Protein AF-E2CJV6-F1 (afdb_monomer)

Secondary structure (DSSP, 8-state):
-PPPPGGGSPPP-GGGG--SHHHHHHHHHHHHHT--HHHHHHHHHHHHHHH-HHHHHHHTTS-HHHHHHHTSTT----HHHHHHHHHHTT--------PPP-

Radius of gyration: 16.3 Å; Cα contacts (8 Å, |Δi|>4): 94; chains: 1; bounding box: 37×44×49 Å

Mean predicted aligned error: 6.42 Å

Solvent-accessible surface area (backbone atoms only — not comparable to full-atom values): 6057 Å² total; per-residue (Å²): 135,83,81,81,62,78,91,73,59,78,83,88,57,73,44,81,61,44,79,46,72,66,45,44,49,54,54,48,48,56,25,54,73,71,66,41,71,56,50,38,32,37,46,53,33,43,50,36,56,51,74,35,47,64,62,34,14,59,62,26,73,46,51,52,69,54,46,53,50,27,31,28,86,86,33,73,54,53,70,67,50,48,54,21,41,37,51,50,70,74,48,81,91,78,92,73,82,81,74,75,87,126

Nearest PDB structures (foldseek):
  8ezt-assembly1_D-2  TM=7.415E-01  e=7.593E-02  Legionella pneumophila
  5k98-assembly1_P  TM=7.657E-01  e=1.225E-01  Escherichia coli MP020980.2
  4z5h-assembly1_A-2  TM=7.657E-01  e=1.225E-01  Escherichia coli K-12
  6u0i-assembly1_B  TM=6.085E-01  e=1.362E-01  Escherichia coli str. K-12 substr. DH10B
  6af4-assembly2_F  TM=5.135E-01  e=1.436E-01  Streptococcus pneumoniae TIGR4

Sequence (102 aa):
MSATKIDTLPEWNIQDQLETPEAVAAYLEAAFDDGDPQAITTALGDVAKAKGMAAIAGQAGITREGLYKALSKKGDPRLSTLLGVFAALGLRLTAAPVSPAE

Structure (mmCIF, N/CA/C/O backbone):
data_AF-E2CJV6-F1
#
_entry.id   AF-E2CJV6-F1
#
loop_
_atom_site.group_PDB
_atom_site.id
_atom_site.type_symbol
_atom_site.label_atom_id
_atom_site.label_alt_id
_atom_site.label_comp_id
_atom_site.label_asym_id
_atom_site.label_entity_id
_atom_site.label_seq_id
_atom_site.pdbx_PDB_ins_code
_atom_site.Cartn_x
_atom_site.Cartn_y
_atom_site.Cartn_z
_atom_site.occupancy
_atom_site.B_iso_or_equiv
_atom_site.auth_seq_id
_atom_site.auth_comp_id
_atom_site.auth_asym_id
_atom_site.auth_atom_id
_atom_site.pdbx_PDB_model_num
ATOM 1 N N . MET A 1 1 ? 20.539 -9.377 -39.067 1.00 46.97 1 MET A N 1
ATOM 2 C CA . MET A 1 1 ? 19.696 -9.325 -37.857 1.00 46.97 1 MET A CA 1
ATOM 3 C C . MET A 1 1 ? 20.571 -8.775 -36.745 1.00 46.97 1 MET A C 1
ATOM 5 O O . MET A 1 1 ? 21.444 -9.494 -36.280 1.00 46.97 1 MET A O 1
ATOM 9 N N . SER A 1 2 ? 20.469 -7.482 -36.432 1.00 49.25 2 SER A N 1
ATOM 10 C CA . SER A 1 2 ? 21.263 -6.898 -35.343 1.00 49.25 2 SER A CA 1
ATOM 11 C C . SER A 1 2 ? 20.637 -7.303 -34.016 1.00 49.25 2 SER A C 1
ATOM 13 O O . SER A 1 2 ? 19.457 -7.044 -33.799 1.00 49.25 2 SER A O 1
ATOM 15 N N . ALA A 1 3 ? 21.412 -7.967 -33.163 1.00 59.97 3 ALA A N 1
ATOM 16 C CA . ALA A 1 3 ? 20.996 -8.293 -31.808 1.00 59.97 3 ALA A CA 1
ATOM 17 C C . ALA A 1 3 ? 20.873 -6.993 -31.000 1.00 59.97 3 ALA A C 1
ATOM 19 O O . ALA A 1 3 ? 21.848 -6.249 -30.871 1.00 59.97 3 ALA A O 1
ATOM 20 N N . THR A 1 4 ? 19.676 -6.701 -30.494 1.00 58.47 4 THR A N 1
ATOM 21 C CA . THR A 1 4 ? 19.450 -5.588 -29.569 1.00 58.47 4 THR A CA 1
ATOM 22 C C . THR A 1 4 ? 20.246 -5.843 -28.291 1.00 58.47 4 THR A C 1
ATOM 24 O O . THR A 1 4 ? 20.129 -6.900 -27.672 1.00 58.47 4 THR A O 1
ATOM 27 N N . LYS A 1 5 ? 21.089 -4.880 -27.922 1.00 67.56 5 LYS A N 1
ATOM 28 C CA . LYS A 1 5 ? 21.915 -4.887 -26.713 1.00 67.56 5 LYS A CA 1
ATOM 29 C C . LYS A 1 5 ? 21.021 -4.729 -25.475 1.00 67.56 5 LYS A C 1
ATOM 31 O O . LYS A 1 5 ? 20.236 -3.783 -25.409 1.00 67.56 5 LYS A O 1
ATOM 36 N N . ILE A 1 6 ? 21.111 -5.663 -24.524 1.00 68.69 6 ILE A N 1
ATOM 37 C CA . ILE A 1 6 ? 20.249 -5.742 -23.322 1.00 68.69 6 ILE A CA 1
ATOM 38 C C . ILE A 1 6 ? 20.299 -4.436 -22.497 1.00 68.69 6 ILE A C 1
ATOM 40 O O . ILE A 1 6 ? 19.310 -4.034 -21.900 1.00 68.69 6 ILE A O 1
ATOM 44 N N . ASP A 1 7 ? 21.418 -3.724 -22.565 1.00 71.38 7 ASP A N 1
ATOM 45 C CA . ASP A 1 7 ? 21.740 -2.428 -21.960 1.00 71.38 7 ASP A CA 1
ATOM 46 C C . ASP A 1 7 ? 20.913 -1.225 -22.467 1.00 71.38 7 ASP A C 1
ATOM 48 O O . ASP A 1 7 ? 21.033 -0.132 -21.920 1.00 71.38 7 ASP A O 1
ATOM 52 N N . THR A 1 8 ? 20.053 -1.407 -23.476 1.00 74.25 8 THR A N 1
ATOM 53 C CA . THR A 1 8 ? 19.161 -0.348 -24.004 1.00 74.25 8 THR A CA 1
ATOM 54 C C . THR A 1 8 ? 17.671 -0.591 -23.758 1.00 74.25 8 THR A C 1
ATOM 56 O O . THR A 1 8 ? 16.842 0.203 -24.203 1.00 74.25 8 THR A O 1
ATOM 59 N N . LEU A 1 9 ? 17.310 -1.666 -23.052 1.00 77.69 9 LEU A N 1
ATOM 60 C CA . LEU A 1 9 ? 15.921 -1.910 -22.668 1.00 77.69 9 LEU A CA 1
ATOM 61 C C . LEU A 1 9 ? 15.537 -1.012 -21.478 1.00 77.69 9 LEU A C 1
ATOM 63 O O . LEU A 1 9 ? 16.355 -0.837 -20.573 1.00 77.69 9 LEU A O 1
ATOM 67 N N . PRO A 1 10 ? 14.321 -0.4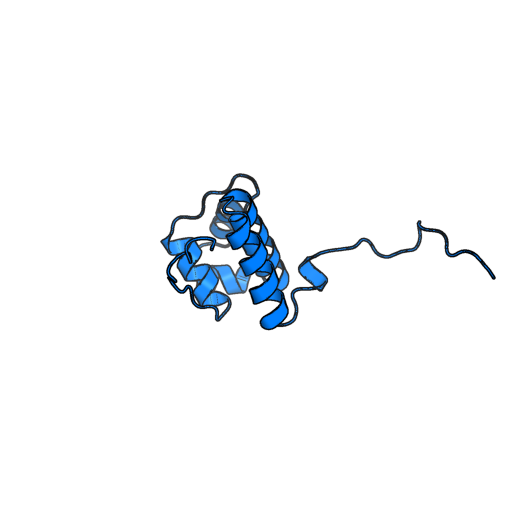34 -21.459 1.00 76.75 10 PRO A N 1
ATOM 68 C CA . PRO A 1 10 ? 13.845 0.304 -20.296 1.00 76.75 10 PRO A CA 1
ATOM 69 C C . PRO A 1 10 ? 13.824 -0.606 -19.061 1.00 76.75 10 PRO A C 1
ATOM 71 O O . PRO A 1 10 ? 13.495 -1.790 -19.161 1.00 76.75 10 PRO A O 1
ATOM 74 N N . GLU A 1 11 ? 14.184 -0.051 -17.901 1.00 85.44 11 GLU A N 1
ATOM 75 C CA . GLU A 1 11 ? 14.082 -0.762 -16.626 1.00 85.44 11 GLU A CA 1
ATOM 76 C C . GLU A 1 11 ? 12.612 -1.106 -16.370 1.00 85.44 11 GLU A C 1
ATOM 78 O O . GLU A 1 11 ? 11.740 -0.239 -16.429 1.00 85.44 11 GLU A O 1
ATOM 83 N N . TRP A 1 12 ? 12.323 -2.385 -16.138 1.00 87.62 12 TRP A N 1
ATOM 84 C CA . TRP A 1 12 ? 10.956 -2.821 -15.891 1.00 87.62 12 TRP A CA 1
ATOM 85 C C . TRP A 1 12 ? 10.495 -2.344 -14.510 1.00 87.62 12 TRP A C 1
ATOM 87 O O . TRP A 1 12 ? 11.150 -2.617 -13.503 1.00 87.62 12 TRP A O 1
ATOM 97 N N . ASN A 1 13 ? 9.350 -1.665 -14.462 1.00 88.44 13 ASN A N 1
ATOM 98 C CA . ASN A 1 13 ? 8.746 -1.160 -13.235 1.00 88.44 13 ASN A CA 1
ATOM 99 C C . ASN A 1 13 ? 7.284 -1.609 -13.147 1.00 88.44 13 ASN A C 1
ATOM 101 O O . ASN A 1 13 ? 6.475 -1.326 -14.030 1.00 88.44 13 ASN A O 1
ATOM 105 N N . ILE A 1 14 ? 6.932 -2.275 -12.045 1.00 90.81 14 ILE A N 1
ATOM 106 C CA . ILE A 1 14 ? 5.570 -2.763 -11.806 1.00 90.81 14 ILE A CA 1
ATOM 107 C C . ILE A 1 14 ? 4.533 -1.632 -11.808 1.00 90.81 14 ILE A C 1
ATOM 109 O O . ILE A 1 14 ? 3.406 -1.838 -12.242 1.00 90.81 14 ILE A O 1
ATOM 113 N N . GLN A 1 15 ? 4.909 -0.422 -11.378 1.00 92.50 15 GLN A N 1
ATOM 114 C CA . GLN A 1 15 ? 3.987 0.717 -11.287 1.00 92.50 15 GLN A CA 1
ATOM 115 C C . GLN A 1 15 ? 3.413 1.107 -12.654 1.00 92.50 15 GLN A C 1
ATOM 117 O O . GLN A 1 15 ? 2.247 1.488 -12.731 1.00 92.50 15 GLN A O 1
ATOM 122 N N . ASP A 1 16 ? 4.194 0.924 -13.721 1.00 91.19 16 ASP A N 1
ATOM 123 C CA . ASP A 1 16 ? 3.788 1.228 -15.097 1.00 91.19 16 ASP A CA 1
ATOM 124 C C . ASP A 1 16 ? 2.760 0.215 -15.631 1.00 91.19 16 ASP A C 1
ATOM 126 O O . ASP A 1 16 ? 2.135 0.437 -16.660 1.00 91.19 16 ASP A O 1
ATOM 130 N N . GLN A 1 17 ? 2.574 -0.914 -14.939 1.00 92.25 17 GLN A N 1
ATOM 131 C CA . GLN A 1 17 ? 1.606 -1.953 -15.303 1.00 92.25 17 GLN A CA 1
ATOM 132 C C . GLN A 1 17 ? 0.271 -1.806 -14.550 1.00 92.25 17 GLN A C 1
ATOM 134 O O . GLN A 1 17 ? -0.687 -2.517 -14.842 1.00 92.25 17 GLN A O 1
ATOM 139 N N . LEU A 1 18 ? 0.178 -0.885 -13.583 1.00 93.75 18 LEU A N 1
ATOM 140 C CA . LEU A 1 18 ? -0.967 -0.731 -12.672 1.00 93.75 18 LEU A CA 1
ATOM 14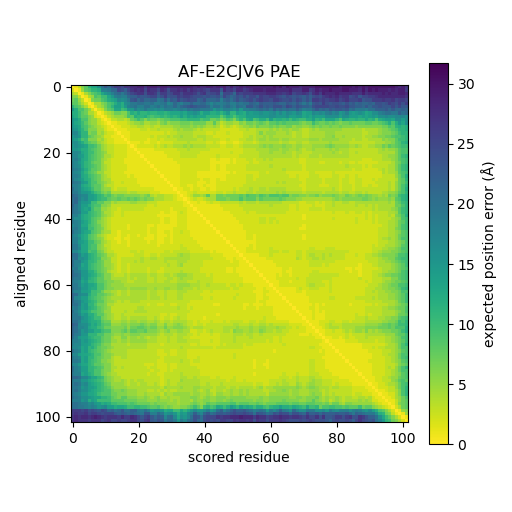1 C C . LEU A 1 18 ? -1.915 0.401 -13.109 1.00 93.75 18 LEU A C 1
ATOM 143 O O . LEU A 1 18 ? -2.449 1.158 -12.289 1.00 93.75 18 LEU A O 1
ATOM 147 N N . GLU A 1 19 ? -2.139 0.538 -14.416 1.00 89.06 19 GLU A N 1
ATOM 148 C CA . GLU A 1 19 ? -2.966 1.603 -14.997 1.00 89.06 19 GLU A CA 1
ATOM 149 C C . GLU A 1 19 ? -4.467 1.307 -14.900 1.00 89.06 19 GLU A C 1
ATOM 151 O O . GLU A 1 19 ? -5.252 2.201 -14.568 1.00 89.06 19 GLU A O 1
ATOM 156 N N . THR A 1 20 ? -4.875 0.052 -15.096 1.00 90.50 20 THR A N 1
ATOM 157 C CA . THR A 1 20 ? -6.290 -0.344 -15.103 1.00 90.50 20 THR A CA 1
ATOM 158 C C . THR A 1 20 ? -6.762 -0.882 -13.747 1.00 90.50 20 THR A C 1
ATOM 160 O O . THR A 1 20 ? -5.953 -1.398 -12.968 1.00 90.50 20 THR A O 1
ATOM 163 N N . PRO A 1 21 ? -8.066 -0.772 -13.428 1.00 88.44 21 PRO A N 1
ATOM 164 C CA . PRO A 1 21 ? -8.645 -1.407 -12.244 1.00 88.44 21 PRO A CA 1
ATOM 165 C C . PRO A 1 21 ? -8.422 -2.924 -12.207 1.00 88.44 21 PRO A C 1
ATOM 167 O O . PRO A 1 21 ? -8.137 -3.472 -11.146 1.00 88.44 21 PRO A O 1
ATOM 170 N N . GLU A 1 22 ? -8.497 -3.593 -13.358 1.00 89.94 22 GLU A N 1
ATOM 171 C CA . GLU A 1 22 ? -8.323 -5.042 -13.480 1.00 89.94 22 GLU A CA 1
ATOM 172 C C . GLU A 1 22 ? -6.886 -5.463 -13.159 1.00 89.94 22 GLU A C 1
ATOM 174 O O . GLU A 1 22 ? -6.683 -6.435 -12.436 1.00 89.94 22 GLU A O 1
ATOM 179 N N . ALA A 1 23 ? -5.887 -4.707 -13.632 1.00 93.62 23 ALA A N 1
ATOM 180 C CA . ALA A 1 23 ? -4.483 -4.975 -13.325 1.00 93.62 23 ALA A CA 1
ATOM 181 C C . ALA A 1 23 ? -4.186 -4.795 -11.830 1.00 93.62 23 ALA A C 1
ATOM 183 O O . ALA A 1 23 ? -3.493 -5.612 -11.228 1.00 93.62 23 ALA A O 1
ATOM 184 N N . VAL A 1 24 ? -4.754 -3.753 -11.213 1.00 92.94 24 VAL A N 1
ATOM 185 C CA . VAL A 1 24 ? -4.640 -3.526 -9.767 1.00 92.94 24 VAL A CA 1
ATOM 186 C C . VAL A 1 24 ? -5.284 -4.663 -8.975 1.00 92.94 24 VAL A C 1
ATOM 188 O O . VAL A 1 24 ? -4.679 -5.152 -8.023 1.00 92.94 24 VAL A O 1
ATOM 191 N N . ALA A 1 25 ? -6.491 -5.085 -9.358 1.00 90.81 25 ALA A N 1
ATOM 192 C CA . ALA A 1 25 ? -7.199 -6.166 -8.684 1.00 90.81 25 ALA A CA 1
ATOM 193 C C . ALA A 1 25 ? -6.418 -7.484 -8.769 1.00 90.81 25 ALA A C 1
ATOM 195 O O . ALA A 1 25 ? -6.163 -8.083 -7.730 1.00 90.81 25 ALA A O 1
ATOM 196 N N . ALA A 1 26 ? -5.962 -7.870 -9.965 1.00 92.56 26 ALA A N 1
ATOM 197 C CA . ALA A 1 26 ? -5.187 -9.093 -10.170 1.00 92.56 26 ALA A CA 1
ATOM 198 C C . ALA A 1 26 ? -3.852 -9.079 -9.405 1.00 92.56 26 ALA A C 1
ATOM 200 O O . ALA A 1 26 ? -3.452 -10.084 -8.823 1.00 92.56 26 ALA A O 1
ATOM 201 N N . TYR A 1 27 ? -3.166 -7.932 -9.368 1.00 94.38 27 TYR A N 1
ATOM 202 C CA . TYR A 1 27 ? -1.912 -7.799 -8.628 1.00 94.38 27 TYR A CA 1
ATOM 203 C C . TYR A 1 27 ? -2.111 -7.933 -7.113 1.00 94.38 27 TYR A C 1
ATOM 205 O O . TYR A 1 27 ? -1.327 -8.599 -6.439 1.00 94.38 27 TYR A O 1
ATOM 213 N N . LEU A 1 28 ? -3.170 -7.323 -6.569 1.00 92.56 28 LEU A N 1
ATOM 214 C CA . LEU A 1 28 ? -3.498 -7.450 -5.150 1.00 92.56 28 LEU A CA 1
ATOM 215 C C . LEU A 1 28 ? -3.994 -8.857 -4.805 1.00 92.56 28 LEU A C 1
ATOM 217 O O . LEU A 1 28 ? -3.612 -9.369 -3.761 1.00 92.56 28 LEU A O 1
ATOM 221 N N . GLU A 1 29 ? -4.799 -9.482 -5.667 1.00 91.25 29 GLU A N 1
ATOM 222 C CA . GLU A 1 29 ? -5.267 -10.865 -5.508 1.00 91.25 29 GLU A CA 1
ATOM 223 C C . GLU A 1 29 ? -4.090 -11.837 -5.389 1.00 91.25 29 GLU A C 1
ATOM 225 O O . GLU A 1 29 ? -4.004 -12.554 -4.398 1.00 91.25 29 GLU A O 1
ATOM 230 N N . ALA A 1 30 ? -3.113 -11.755 -6.299 1.00 92.69 30 ALA A N 1
ATOM 231 C CA . ALA A 1 30 ? -1.899 -12.568 -6.221 1.00 92.69 30 ALA A CA 1
ATOM 232 C C . ALA A 1 30 ? -1.142 -12.374 -4.892 1.00 92.69 30 ALA A C 1
ATOM 234 O O . ALA A 1 30 ? -0.654 -13.336 -4.305 1.00 92.69 30 ALA A O 1
ATOM 235 N N . ALA A 1 31 ? -1.079 -11.141 -4.377 1.00 92.75 31 ALA A N 1
ATOM 236 C CA . ALA A 1 31 ? -0.450 -10.873 -3.085 1.00 92.75 31 ALA A CA 1
ATOM 237 C C . ALA A 1 31 ? -1.247 -11.450 -1.896 1.00 92.75 31 ALA A C 1
ATOM 239 O O . ALA A 1 31 ? -0.650 -11.806 -0.880 1.00 92.75 31 ALA A O 1
ATOM 240 N N . PHE A 1 32 ? -2.578 -11.531 -1.997 1.00 89.69 32 PHE A N 1
ATOM 241 C CA . PHE A 1 32 ? -3.422 -12.159 -0.976 1.00 89.69 32 PHE A CA 1
ATOM 242 C C . PHE A 1 32 ? -3.346 -13.686 -1.003 1.00 89.69 32 PHE A C 1
ATOM 244 O O . PHE A 1 32 ? -3.391 -14.286 0.072 1.00 89.69 32 PHE A O 1
ATOM 251 N N . ASP A 1 33 ? -3.197 -14.296 -2.180 1.00 89.19 33 ASP A N 1
ATOM 252 C CA . ASP A 1 33 ? -3.074 -15.751 -2.339 1.00 89.19 33 ASP A CA 1
ATOM 253 C C . ASP A 1 33 ? -1.823 -16.308 -1.645 1.00 89.19 33 ASP A C 1
ATOM 255 O O . ASP A 1 33 ? -1.885 -17.354 -0.997 1.00 89.19 33 ASP A O 1
ATOM 259 N N . ASP A 1 34 ? -0.706 -15.575 -1.697 1.00 84.31 34 ASP A N 1
ATOM 260 C CA . ASP A 1 34 ? 0.530 -15.940 -0.989 1.00 84.31 34 ASP A CA 1
ATOM 261 C C . ASP A 1 34 ? 0.385 -15.858 0.546 1.00 84.31 34 ASP A C 1
ATOM 263 O O . ASP A 1 34 ? 1.170 -16.453 1.289 1.00 84.31 34 ASP A O 1
ATOM 267 N N . GLY A 1 35 ? -0.605 -15.107 1.046 1.00 82.88 35 GLY A N 1
ATOM 268 C CA . GLY A 1 35 ? -0.917 -14.970 2.472 1.00 82.88 35 GLY A CA 1
ATOM 269 C C . GLY A 1 35 ? 0.133 -14.233 3.317 1.00 82.88 35 GLY A C 1
ATOM 270 O O . GLY A 1 35 ? -0.052 -14.107 4.529 1.00 82.88 35 GLY A O 1
ATOM 271 N N . ASP A 1 36 ? 1.219 -13.735 2.717 1.00 91.19 36 ASP A N 1
ATOM 272 C CA . ASP A 1 36 ? 2.276 -12.986 3.405 1.00 91.19 36 ASP A CA 1
ATOM 273 C C . ASP A 1 36 ? 1.872 -11.510 3.612 1.00 91.19 36 ASP A C 1
ATOM 275 O O . ASP A 1 36 ? 1.746 -10.751 2.642 1.00 91.19 36 ASP A O 1
ATOM 279 N N . PRO A 1 37 ? 1.740 -11.034 4.868 1.00 90.25 37 PRO A N 1
ATOM 280 C CA . PRO A 1 37 ? 1.438 -9.633 5.149 1.00 90.25 37 PRO A CA 1
ATOM 281 C C . PRO A 1 37 ? 2.424 -8.635 4.524 1.00 90.25 37 PRO A C 1
ATOM 283 O O . PRO A 1 37 ? 2.019 -7.521 4.172 1.00 90.25 37 PRO A O 1
ATOM 286 N N . GLN A 1 38 ? 3.706 -8.995 4.367 1.00 91.19 38 GLN A N 1
ATOM 287 C CA . GLN A 1 38 ? 4.675 -8.112 3.709 1.00 91.19 38 GLN A CA 1
ATOM 288 C C . GLN A 1 38 ? 4.444 -8.010 2.203 1.00 91.19 38 GLN A C 1
ATOM 290 O O . GLN A 1 38 ? 4.563 -6.905 1.658 1.00 91.19 38 GLN A O 1
ATOM 295 N N . ALA A 1 39 ? 4.096 -9.114 1.539 1.00 91.56 39 ALA A N 1
ATOM 296 C CA . ALA A 1 39 ? 3.743 -9.113 0.122 1.00 91.56 39 ALA A CA 1
ATOM 297 C C . ALA A 1 39 ? 2.527 -8.208 -0.127 1.00 91.56 39 ALA A C 1
ATOM 299 O O . ALA A 1 39 ? 2.596 -7.294 -0.949 1.00 91.56 39 ALA A O 1
ATOM 300 N N . ILE A 1 40 ? 1.473 -8.362 0.681 1.00 91.88 40 ILE A N 1
ATOM 301 C CA . ILE A 1 40 ? 0.259 -7.531 0.622 1.00 91.88 40 ILE A CA 1
ATOM 302 C C . ILE A 1 40 ? 0.597 -6.048 0.835 1.00 91.88 40 ILE A C 1
ATOM 304 O O . ILE A 1 40 ? 0.184 -5.184 0.059 1.00 91.88 40 ILE A O 1
ATOM 308 N N . THR A 1 41 ? 1.380 -5.735 1.870 1.00 92.94 41 THR A N 1
ATOM 309 C CA . THR A 1 41 ? 1.762 -4.349 2.193 1.00 92.94 41 THR A CA 1
ATOM 310 C C . THR A 1 41 ? 2.587 -3.712 1.072 1.00 92.94 41 THR A C 1
ATOM 312 O O . THR A 1 41 ? 2.365 -2.550 0.720 1.00 92.94 41 THR A O 1
ATOM 315 N N . THR A 1 42 ? 3.508 -4.474 0.478 1.00 92.38 42 THR A N 1
ATOM 316 C CA . THR A 1 42 ? 4.328 -4.026 -0.654 1.00 92.38 42 THR A CA 1
ATOM 317 C C . THR A 1 42 ? 3.464 -3.769 -1.885 1.00 92.38 42 THR A C 1
ATOM 319 O O . THR A 1 42 ? 3.559 -2.688 -2.468 1.00 92.38 42 THR A O 1
ATOM 322 N N . ALA A 1 43 ? 2.567 -4.698 -2.226 1.00 93.50 43 ALA A N 1
ATOM 323 C CA . ALA A 1 43 ? 1.673 -4.561 -3.370 1.00 93.50 43 ALA A CA 1
ATOM 324 C C . ALA A 1 43 ? 0.763 -3.328 -3.240 1.00 93.50 43 ALA A C 1
ATOM 326 O O . ALA A 1 43 ? 0.657 -2.528 -4.171 1.00 93.50 43 ALA A O 1
ATOM 327 N N . LEU A 1 44 ? 0.189 -3.097 -2.053 1.00 92.88 44 LEU A N 1
ATOM 328 C CA . LEU A 1 44 ? -0.569 -1.877 -1.756 1.00 92.88 44 LEU A CA 1
ATOM 329 C C . LEU A 1 44 ? 0.281 -0.614 -1.925 1.00 92.88 44 LEU A C 1
ATOM 331 O O . LEU A 1 44 ? -0.202 0.391 -2.448 1.00 92.88 44 LEU A O 1
ATOM 335 N N . GLY A 1 45 ? 1.545 -0.654 -1.500 1.00 92.62 45 GLY A N 1
ATOM 336 C CA . GLY A 1 45 ? 2.492 0.441 -1.681 1.00 92.62 45 GLY A CA 1
ATOM 337 C C . GLY A 1 45 ? 2.776 0.750 -3.150 1.00 92.62 45 GLY A C 1
ATOM 338 O O . GLY A 1 45 ? 2.837 1.920 -3.525 1.00 92.62 45 GLY A O 1
ATOM 339 N N . ASP A 1 46 ? 2.925 -0.269 -3.990 1.00 94.31 46 ASP A N 1
ATOM 340 C CA . ASP A 1 46 ? 3.172 -0.096 -5.423 1.00 94.31 46 ASP A CA 1
ATOM 341 C C . ASP A 1 46 ? 1.946 0.463 -6.147 1.00 94.31 46 ASP A C 1
ATOM 343 O O . ASP A 1 46 ? 2.070 1.427 -6.904 1.00 94.31 46 ASP A O 1
ATOM 347 N N 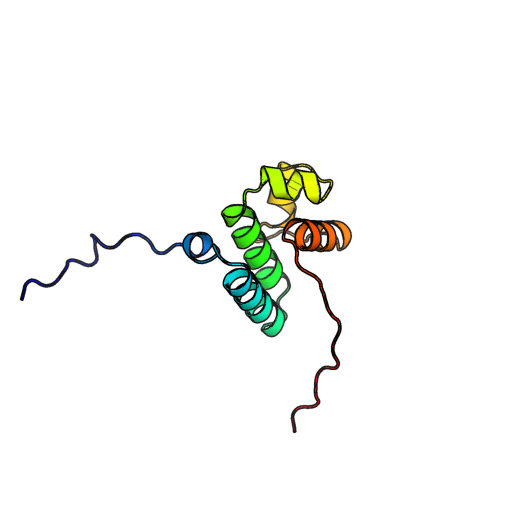. VAL A 1 47 ? 0.752 -0.044 -5.828 1.00 94.19 47 VAL A N 1
ATOM 348 C CA . VAL A 1 47 ? -0.511 0.501 -6.342 1.00 94.19 47 VAL A CA 1
ATOM 349 C C . VAL A 1 47 ? -0.695 1.959 -5.905 1.00 94.19 47 VAL A C 1
ATOM 351 O O . VAL A 1 47 ? -1.018 2.818 -6.726 1.00 94.19 47 VAL A O 1
ATOM 354 N N . ALA A 1 48 ? -0.448 2.279 -4.632 1.00 93.00 48 ALA A N 1
ATOM 355 C CA . ALA A 1 48 ? -0.585 3.644 -4.125 1.00 93.00 48 ALA A CA 1
ATOM 356 C C . ALA A 1 48 ? 0.407 4.622 -4.781 1.00 93.00 48 ALA A C 1
ATOM 358 O O . ALA A 1 48 ? 0.059 5.781 -5.019 1.00 93.00 48 ALA A O 1
ATOM 359 N N . LYS A 1 49 ? 1.625 4.174 -5.122 1.00 92.56 49 LYS A N 1
ATOM 360 C CA . LYS A 1 49 ? 2.577 4.973 -5.912 1.00 92.56 49 LYS A CA 1
ATOM 361 C C . LYS A 1 49 ? 2.076 5.190 -7.336 1.00 92.56 49 LYS A C 1
ATOM 363 O O . LYS A 1 49 ? 2.047 6.340 -7.766 1.00 92.56 49 LYS A O 1
ATOM 368 N N . ALA A 1 50 ? 1.618 4.131 -8.007 1.00 93.19 50 ALA A N 1
ATOM 369 C CA . ALA A 1 50 ? 1.102 4.198 -9.375 1.00 93.19 50 ALA A CA 1
ATOM 370 C C . ALA A 1 50 ? -0.114 5.136 -9.502 1.00 93.19 50 ALA A C 1
ATOM 372 O O . ALA A 1 50 ? -0.239 5.871 -10.477 1.00 93.19 50 ALA A O 1
ATOM 373 N N . LYS A 1 51 ? -0.997 5.161 -8.493 1.00 91.00 51 LYS A N 1
ATOM 374 C CA . LYS A 1 51 ? -2.190 6.031 -8.465 1.00 91.00 51 LYS A CA 1
ATOM 375 C C . LYS A 1 51 ? -1.958 7.412 -7.836 1.00 91.00 51 LYS A C 1
ATOM 377 O O . LYS A 1 51 ? -2.814 8.286 -7.947 1.00 91.00 51 LYS A O 1
ATOM 382 N N . GLY A 1 52 ? -0.812 7.626 -7.189 1.00 93.00 52 GLY A N 1
ATOM 383 C CA . GLY A 1 52 ? -0.431 8.890 -6.562 1.00 93.00 52 GLY A CA 1
ATOM 384 C C . GLY A 1 52 ? -0.663 8.936 -5.046 1.00 93.00 52 GLY A C 1
ATOM 385 O O . GLY A 1 52 ? -1.767 9.164 -4.552 1.00 93.00 52 GLY A O 1
ATOM 386 N N . MET A 1 53 ? 0.435 8.862 -4.289 1.00 93.25 53 MET A N 1
ATOM 387 C CA . MET A 1 53 ? 0.437 8.777 -2.819 1.00 93.25 53 MET A CA 1
ATOM 388 C C . MET A 1 53 ? -0.316 9.903 -2.099 1.00 93.25 53 MET A C 1
ATOM 390 O O . MET A 1 53 ? -0.903 9.674 -1.046 1.00 93.25 53 MET A O 1
ATOM 394 N N . ALA A 1 54 ? -0.279 11.132 -2.621 1.00 94.00 54 ALA A N 1
ATOM 395 C CA . ALA A 1 54 ? -0.928 12.272 -1.970 1.00 94.00 54 ALA A CA 1
ATOM 396 C C . ALA A 1 54 ? -2.460 12.158 -1.996 1.00 94.00 54 ALA A C 1
ATOM 398 O O . ALA A 1 54 ? -3.107 12.415 -0.981 1.00 94.00 54 ALA A O 1
ATOM 399 N N . ALA A 1 55 ? -3.022 11.738 -3.134 1.00 93.62 55 ALA A N 1
ATOM 400 C CA . ALA A 1 55 ? -4.458 11.543 -3.285 1.00 93.62 55 ALA A CA 1
ATOM 401 C C . ALA A 1 55 ? -4.945 10.399 -2.387 1.00 93.62 55 ALA A C 1
ATOM 403 O O . ALA A 1 55 ? -5.896 10.574 -1.625 1.00 93.62 55 ALA A O 1
ATOM 404 N N . ILE A 1 56 ? -4.224 9.273 -2.404 1.00 94.94 56 ILE A N 1
ATOM 405 C CA . ILE A 1 56 ? -4.548 8.103 -1.583 1.00 94.94 56 ILE A CA 1
ATOM 406 C C . ILE A 1 56 ? -4.475 8.430 -0.092 1.00 94.94 56 ILE A C 1
ATOM 408 O O . ILE A 1 56 ? -5.401 8.106 0.643 1.00 94.94 56 ILE A O 1
ATOM 412 N N . ALA A 1 57 ? -3.424 9.116 0.367 1.00 94.88 57 ALA A N 1
ATOM 413 C CA . ALA A 1 57 ? -3.290 9.484 1.777 1.00 94.88 57 ALA A CA 1
ATOM 414 C C . ALA A 1 57 ? -4.453 10.372 2.251 1.00 94.88 57 ALA A C 1
ATOM 416 O O . ALA A 1 57 ? -5.039 10.108 3.302 1.00 94.88 57 ALA A O 1
ATOM 417 N N . GLY A 1 58 ? -4.827 11.375 1.445 1.00 94.50 58 GLY A N 1
ATOM 418 C CA . GLY A 1 58 ? -5.945 12.267 1.748 1.00 94.50 58 GLY A CA 1
ATOM 419 C C . GLY A 1 58 ? -7.279 11.528 1.860 1.00 94.50 58 GLY A C 1
ATOM 420 O O . GLY A 1 58 ? -8.011 11.731 2.826 1.00 94.50 58 GLY A O 1
ATOM 421 N N . GLN A 1 59 ? -7.570 10.629 0.918 1.00 92.31 59 GLN A N 1
ATOM 422 C CA . G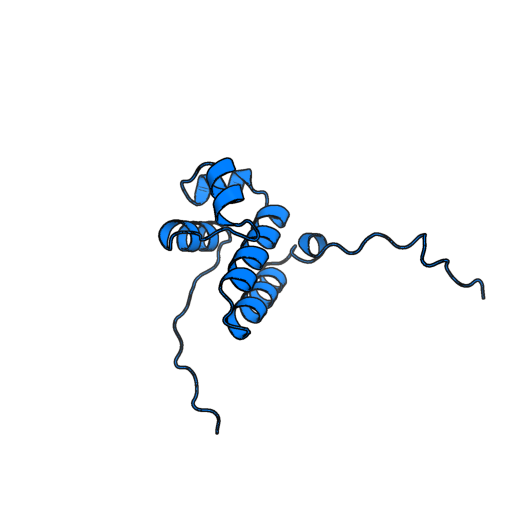LN A 1 59 ? -8.798 9.826 0.934 1.00 92.31 59 GLN A CA 1
ATOM 423 C C . GLN A 1 59 ? -8.806 8.774 2.055 1.00 92.31 59 GLN A C 1
ATOM 425 O O . GLN A 1 59 ? -9.845 8.537 2.666 1.00 92.31 59 GLN A O 1
ATOM 430 N N . ALA A 1 60 ? -7.648 8.197 2.382 1.00 92.12 60 ALA A N 1
ATOM 431 C CA . ALA A 1 60 ? -7.483 7.251 3.485 1.00 92.12 60 ALA A CA 1
ATOM 432 C C . ALA A 1 60 ? -7.461 7.924 4.875 1.00 92.12 60 ALA A C 1
ATOM 434 O O . ALA A 1 60 ? -7.360 7.232 5.889 1.00 92.12 60 ALA A O 1
ATOM 435 N N . GLY A 1 61 ? -7.529 9.260 4.944 1.00 92.19 61 GLY A N 1
ATOM 436 C CA . GLY A 1 61 ? -7.573 10.012 6.199 1.00 92.19 61 GLY A CA 1
ATOM 437 C C . GLY A 1 61 ? -6.265 9.988 6.995 1.00 92.19 61 GLY A C 1
ATOM 438 O O . GLY A 1 61 ? -6.292 10.083 8.223 1.00 92.19 61 GLY A O 1
ATOM 439 N N . ILE A 1 62 ? -5.117 9.842 6.324 1.00 94.50 62 ILE A N 1
ATOM 440 C C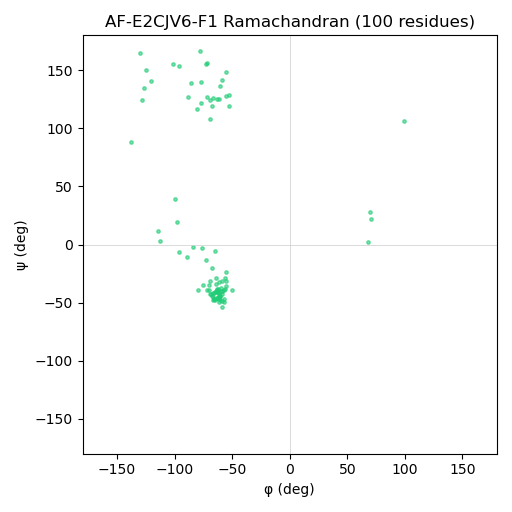A . ILE A 1 62 ? -3.795 9.825 6.964 1.00 94.50 62 ILE A CA 1
ATOM 441 C C . ILE A 1 62 ? -2.812 10.776 6.278 1.00 94.50 62 ILE A C 1
ATOM 443 O O . ILE A 1 62 ? -3.029 11.246 5.165 1.00 94.50 62 ILE A O 1
ATOM 447 N N . THR A 1 63 ? -1.695 11.071 6.945 1.00 95.06 63 THR A N 1
ATOM 448 C CA . THR A 1 63 ? -0.628 11.870 6.333 1.00 95.06 63 THR A CA 1
ATOM 449 C C . THR A 1 63 ? 0.110 11.071 5.264 1.00 95.06 63 THR A C 1
ATOM 451 O O . THR A 1 63 ? 0.163 9.838 5.303 1.00 95.06 63 THR A O 1
ATOM 454 N N . ARG A 1 64 ? 0.737 11.775 4.317 1.00 94.50 64 ARG A N 1
ATOM 455 C CA . ARG A 1 64 ? 1.514 11.148 3.243 1.00 94.50 64 ARG A CA 1
ATOM 456 C C . ARG A 1 64 ? 2.704 10.370 3.809 1.00 94.50 64 ARG A C 1
ATOM 458 O O . ARG A 1 64 ? 2.967 9.251 3.385 1.00 94.50 64 ARG A O 1
ATOM 465 N N . GLU A 1 65 ? 3.376 10.929 4.812 1.00 94.25 65 GLU A N 1
ATOM 466 C CA . GLU A 1 65 ? 4.461 10.290 5.563 1.00 94.25 65 GLU A CA 1
ATOM 467 C C . GLU A 1 65 ? 3.964 9.046 6.310 1.00 94.25 65 GLU A C 1
ATOM 469 O O . GLU A 1 65 ? 4.640 8.017 6.327 1.00 94.25 65 GLU A O 1
ATOM 474 N N . GLY A 1 66 ? 2.763 9.123 6.893 1.00 94.38 66 GLY A N 1
ATOM 475 C CA . GLY A 1 66 ? 2.099 7.996 7.538 1.00 94.38 66 GLY A CA 1
ATOM 476 C C . GLY A 1 66 ? 1.829 6.861 6.555 1.00 94.38 66 GLY A C 1
ATOM 477 O O . GLY A 1 66 ? 2.142 5.713 6.864 1.00 94.38 66 GLY A O 1
ATOM 478 N N . LEU A 1 67 ? 1.335 7.185 5.356 1.00 95.00 67 LEU A N 1
ATOM 479 C CA . LEU A 1 67 ? 1.101 6.213 4.288 1.00 95.00 67 LEU A CA 1
ATOM 480 C C . LEU A 1 67 ? 2.414 5.566 3.819 1.00 95.00 67 LEU A C 1
ATOM 482 O O . LEU A 1 67 ? 2.486 4.344 3.739 1.00 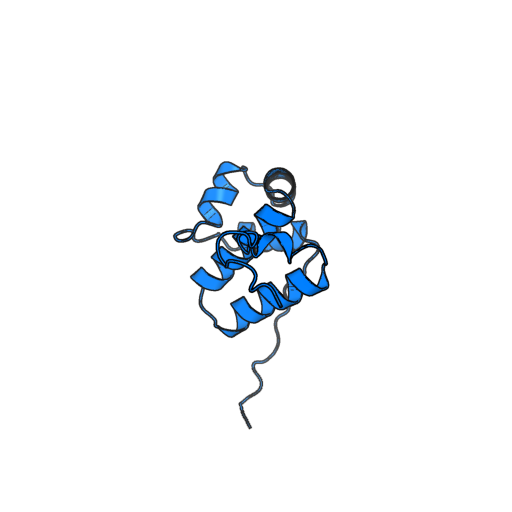95.00 67 LEU A O 1
ATOM 486 N N . TYR A 1 68 ? 3.474 6.353 3.591 1.00 93.25 68 TYR A N 1
ATOM 487 C CA . TYR A 1 68 ? 4.798 5.821 3.233 1.00 93.25 68 TYR A CA 1
ATOM 488 C C . TYR A 1 68 ? 5.356 4.870 4.292 1.00 93.25 68 TYR A C 1
ATOM 490 O O . TYR A 1 68 ? 5.908 3.828 3.951 1.00 93.25 68 TYR A O 1
ATOM 498 N N . LYS A 1 69 ? 5.220 5.216 5.576 1.00 94.00 69 LYS A N 1
ATOM 499 C CA . LYS A 1 69 ? 5.674 4.358 6.674 1.00 94.00 69 LYS A CA 1
ATOM 500 C C . LYS A 1 69 ? 4.863 3.064 6.731 1.00 94.00 69 LYS A C 1
ATOM 502 O O . LYS A 1 69 ? 5.449 1.987 6.843 1.00 94.00 69 LYS A O 1
ATOM 507 N N . ALA A 1 70 ? 3.540 3.185 6.647 1.00 94.00 70 ALA A N 1
ATOM 508 C CA . ALA A 1 70 ? 2.606 2.071 6.738 1.00 94.00 70 ALA A CA 1
ATOM 509 C C . ALA A 1 70 ? 2.773 1.073 5.584 1.00 94.00 70 ALA A C 1
ATOM 511 O O . ALA A 1 70 ? 2.752 -0.121 5.837 1.00 94.00 70 ALA A O 1
ATOM 512 N N . LEU A 1 71 ? 3.003 1.551 4.355 1.00 93.44 71 LEU A N 1
ATOM 513 C CA . LEU A 1 71 ? 3.156 0.720 3.151 1.00 93.44 71 LEU A CA 1
ATOM 514 C C . LEU A 1 71 ? 4.623 0.459 2.761 1.00 93.44 71 LEU A C 1
ATOM 516 O O . LEU A 1 71 ? 4.935 0.153 1.611 1.00 93.44 71 LEU A O 1
ATOM 520 N N . SER A 1 72 ? 5.560 0.638 3.695 1.00 89.69 72 SER A N 1
ATOM 521 C CA . SER A 1 72 ? 6.971 0.320 3.455 1.00 89.69 72 SER A CA 1
ATOM 522 C C . SER A 1 72 ? 7.227 -1.188 3.548 1.00 89.69 72 SER A C 1
ATOM 524 O O . SER A 1 72 ? 6.434 -1.921 4.127 1.00 89.69 72 SER A O 1
ATOM 526 N N . LYS A 1 73 ? 8.396 -1.657 3.083 1.00 84.75 73 LYS A N 1
ATOM 527 C CA . LYS A 1 73 ? 8.810 -3.074 3.204 1.00 84.75 73 LYS A CA 1
ATOM 528 C C . LYS A 1 73 ? 8.791 -3.619 4.641 1.00 84.75 73 LYS A C 1
ATOM 530 O O . LYS A 1 73 ? 8.746 -4.820 4.842 1.00 84.75 73 LYS A O 1
ATOM 535 N N . LYS A 1 74 ? 8.902 -2.743 5.642 1.00 87.00 74 LYS A N 1
ATOM 536 C CA . LYS A 1 74 ? 8.843 -3.090 7.075 1.00 87.00 74 LYS A CA 1
ATOM 537 C C . LYS A 1 74 ? 7.611 -2.491 7.755 1.00 87.00 74 LYS A C 1
ATOM 539 O O . LYS A 1 74 ? 7.574 -2.387 8.979 1.00 87.00 74 LYS A O 1
ATOM 544 N N . GLY A 1 75 ? 6.682 -1.979 6.958 1.00 88.81 75 GLY A N 1
ATOM 545 C CA . GLY A 1 75 ? 5.457 -1.370 7.428 1.00 88.81 75 GLY A CA 1
ATOM 546 C C . GLY A 1 75 ? 4.497 -2.429 7.943 1.00 88.81 75 GLY A C 1
ATOM 547 O O . GLY A 1 75 ? 4.562 -3.590 7.554 1.00 88.81 75 GLY A O 1
ATOM 548 N N . ASP A 1 76 ? 3.619 -1.992 8.831 1.00 90.75 76 ASP A N 1
ATOM 549 C CA . ASP A 1 76 ? 2.494 -2.773 9.325 1.00 90.75 76 ASP A CA 1
ATOM 550 C C . ASP A 1 76 ? 1.291 -1.821 9.368 1.00 90.75 76 ASP A C 1
ATOM 552 O O . ASP A 1 76 ? 1.125 -1.050 10.329 1.00 90.75 76 ASP A O 1
ATOM 556 N N . PRO A 1 77 ? 0.540 -1.701 8.258 1.00 92.62 77 PRO A N 1
ATOM 557 C CA . PRO A 1 77 ? -0.580 -0.786 8.196 1.00 92.62 77 PRO A CA 1
ATOM 558 C C . PRO A 1 77 ? -1.667 -1.271 9.153 1.00 92.62 77 PRO A C 1
ATOM 560 O O . PRO A 1 77 ? -2.172 -2.385 9.046 1.00 92.62 77 PRO A O 1
ATOM 563 N N . ARG A 1 78 ? -2.109 -0.392 10.061 1.00 93.25 78 ARG A N 1
ATOM 564 C CA . ARG A 1 78 ? -3.304 -0.675 10.869 1.00 93.25 78 ARG A CA 1
ATOM 565 C C . ARG A 1 78 ? -4.479 -0.986 9.943 1.00 93.25 78 ARG A C 1
ATOM 567 O O . ARG A 1 78 ? -4.608 -0.358 8.892 1.00 93.25 78 ARG A O 1
ATOM 574 N N . LEU A 1 79 ? -5.394 -1.845 10.390 1.00 90.94 79 LEU A N 1
ATOM 575 C CA . LEU A 1 79 ? -6.581 -2.220 9.614 1.00 90.94 79 LEU A CA 1
ATOM 576 C C . LEU A 1 79 ? -7.352 -1.002 9.072 1.00 90.94 79 LEU A C 1
ATOM 578 O O . LEU A 1 79 ? -7.783 -1.013 7.927 1.00 90.94 79 LEU A O 1
ATOM 582 N N . SER A 1 80 ? -7.470 0.081 9.849 1.00 91.88 80 SER A N 1
ATOM 583 C CA . SER A 1 80 ? -8.120 1.318 9.392 1.00 91.88 80 SER A CA 1
ATOM 584 C C . SER A 1 80 ? -7.402 1.990 8.218 1.00 91.88 80 SER A C 1
ATOM 586 O O . SER A 1 80 ? -8.055 2.488 7.307 1.00 91.88 80 SER A O 1
ATOM 588 N N . THR A 1 81 ? -6.067 1.982 8.215 1.00 92.19 81 THR A N 1
ATOM 589 C CA . THR A 1 81 ? -5.255 2.479 7.100 1.00 92.19 81 THR A CA 1
ATOM 590 C C . THR A 1 81 ? -5.428 1.594 5.878 1.00 92.19 81 THR A C 1
ATOM 592 O O . THR A 1 81 ? -5.635 2.118 4.790 1.00 92.19 81 THR A O 1
ATOM 595 N N . LEU A 1 82 ? -5.399 0.273 6.060 1.00 91.62 82 LEU A N 1
ATOM 596 C CA . LEU A 1 82 ? -5.607 -0.673 4.971 1.00 91.62 82 LEU A CA 1
ATOM 597 C C . LEU A 1 82 ? -6.980 -0.448 4.322 1.00 91.62 82 LEU A C 1
ATOM 599 O O . LEU A 1 82 ? -7.046 -0.148 3.136 1.00 91.62 82 LEU A O 1
ATOM 603 N N . LEU A 1 83 ? -8.064 -0.456 5.102 1.00 91.62 83 LEU A N 1
ATOM 604 C CA . LEU A 1 83 ? -9.419 -0.204 4.593 1.00 91.62 83 LEU A CA 1
ATOM 605 C C . LEU A 1 83 ? -9.561 1.167 3.913 1.00 91.62 83 LEU A C 1
ATOM 607 O O . LEU A 1 83 ? -10.205 1.264 2.870 1.00 91.62 83 LEU A O 1
ATOM 611 N N . GLY A 1 84 ? -8.936 2.211 4.466 1.00 92.50 84 GLY A N 1
ATOM 612 C CA . GLY A 1 84 ? -8.921 3.543 3.857 1.00 92.50 84 GLY A CA 1
ATOM 613 C C . GLY A 1 84 ? -8.220 3.567 2.496 1.00 92.50 84 GLY A C 1
ATOM 614 O O . GLY A 1 84 ? -8.709 4.205 1.568 1.00 92.50 84 GLY A O 1
ATOM 615 N N . VAL A 1 85 ? -7.114 2.832 2.349 1.00 91.94 85 VAL A N 1
ATOM 616 C CA . VAL A 1 85 ? -6.404 2.689 1.069 1.00 91.94 85 VAL A CA 1
ATOM 617 C C . VAL A 1 85 ? -7.253 1.921 0.055 1.00 91.94 85 VAL A C 1
ATOM 619 O O . VAL A 1 85 ? -7.379 2.378 -1.075 1.00 91.94 85 VAL A O 1
ATOM 622 N N . PHE A 1 86 ? -7.892 0.812 0.446 1.00 90.75 86 PHE A N 1
ATOM 623 C CA . PHE A 1 86 ? -8.809 0.081 -0.442 1.00 90.75 86 PHE A CA 1
ATOM 624 C C . PHE A 1 86 ? -9.938 0.981 -0.953 1.00 90.75 86 PHE A C 1
ATOM 626 O O . PHE A 1 86 ? -10.177 1.042 -2.158 1.00 90.75 86 PHE A O 1
ATOM 633 N N . ALA A 1 87 ? -10.574 1.740 -0.057 1.00 90.19 87 ALA A N 1
ATOM 634 C CA . ALA A 1 87 ? -11.621 2.685 -0.431 1.00 90.19 87 ALA A CA 1
ATOM 635 C C . ALA A 1 87 ? -11.105 3.776 -1.385 1.00 90.19 87 ALA A C 1
ATOM 637 O O . ALA A 1 87 ? -11.764 4.077 -2.379 1.00 90.19 87 ALA A O 1
ATOM 638 N N . ALA A 1 88 ? -9.911 4.322 -1.129 1.00 91.50 88 ALA A N 1
ATOM 639 C CA . ALA A 1 88 ? -9.285 5.334 -1.980 1.00 91.50 88 ALA A CA 1
ATOM 640 C C . ALA A 1 88 ? -8.949 4.820 -3.393 1.00 91.50 88 ALA A C 1
ATOM 642 O O . ALA A 1 88 ? -8.939 5.570 -4.366 1.00 91.50 88 ALA A O 1
ATOM 643 N N . LEU A 1 89 ? -8.693 3.518 -3.513 1.00 87.62 89 LEU A N 1
ATOM 644 C CA . LEU A 1 89 ? -8.452 2.845 -4.786 1.00 87.62 89 LEU A CA 1
ATOM 645 C C . LEU A 1 89 ? -9.746 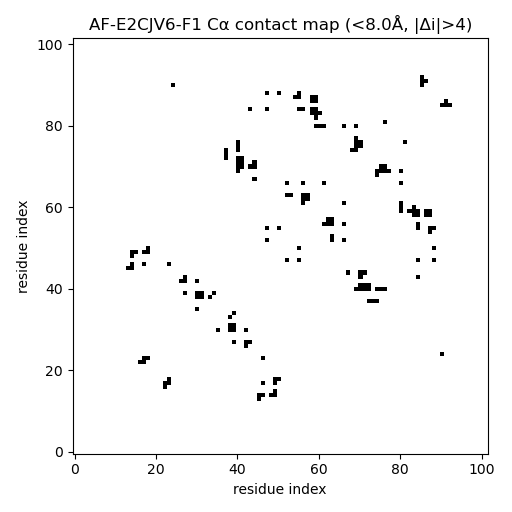2.426 -5.503 1.00 87.62 89 LEU A C 1
ATOM 647 O O . LEU A 1 89 ? -9.675 1.877 -6.599 1.00 87.62 89 LEU A O 1
ATOM 651 N N . GLY A 1 90 ? -10.920 2.666 -4.907 1.00 86.56 90 GLY A N 1
ATOM 652 C CA . GLY A 1 90 ? -12.202 2.203 -5.443 1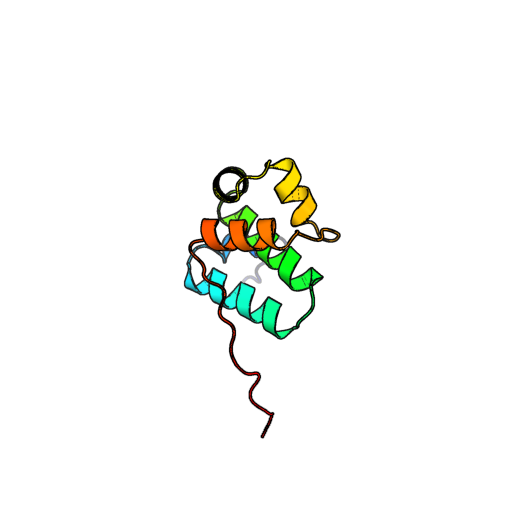.00 86.56 90 GLY A CA 1
ATOM 653 C C . GLY A 1 90 ? -12.390 0.686 -5.344 1.00 86.56 90 GLY A C 1
ATOM 654 O O . GLY A 1 90 ? -13.183 0.111 -6.087 1.00 86.56 90 GLY A O 1
ATOM 655 N N . LEU A 1 91 ? -11.659 0.031 -4.441 1.00 84.88 91 LEU A N 1
ATOM 656 C CA . LEU A 1 91 ? -11.689 -1.412 -4.232 1.00 84.88 91 LEU A CA 1
ATOM 657 C C . LEU A 1 91 ? -12.539 -1.774 -3.011 1.00 84.88 91 LEU A C 1
ATOM 659 O O . LEU A 1 91 ? -12.681 -1.000 -2.063 1.00 84.88 91 LEU A O 1
ATOM 663 N N . ARG A 1 92 ? -13.065 -3.002 -3.006 1.00 84.62 92 ARG A N 1
ATOM 664 C CA . ARG A 1 92 ? -13.756 -3.596 -1.854 1.00 84.62 92 ARG A CA 1
ATOM 665 C C . ARG A 1 92 ? -13.049 -4.874 -1.422 1.00 84.62 92 ARG A C 1
ATOM 667 O O . ARG A 1 92 ? -12.656 -5.666 -2.271 1.00 84.62 92 ARG A O 1
ATOM 674 N N . LEU A 1 93 ? -12.949 -5.095 -0.114 1.00 84.69 93 LEU A N 1
ATOM 675 C CA . LEU A 1 93 ? -12.566 -6.397 0.431 1.00 84.69 93 LEU A CA 1
ATOM 676 C C . LEU A 1 93 ? -13.803 -7.284 0.567 1.00 84.69 93 LEU A C 1
ATOM 678 O O . LEU A 1 93 ? -14.862 -6.824 0.998 1.00 84.69 93 LEU A O 1
ATOM 682 N N . THR A 1 94 ? -13.657 -8.559 0.228 1.00 86.25 94 THR A N 1
ATOM 683 C CA . THR A 1 94 ? -1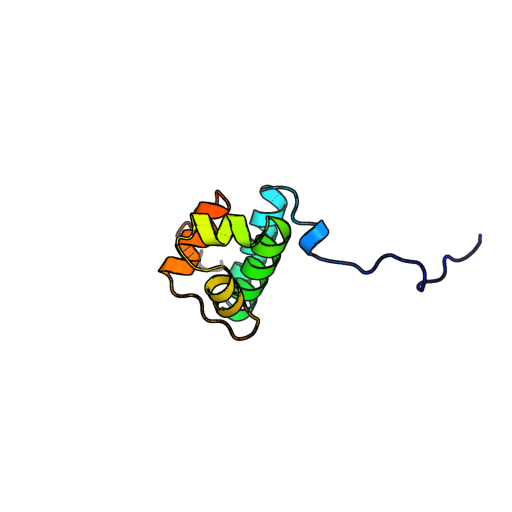4.704 -9.573 0.374 1.00 86.25 94 THR A CA 1
ATOM 684 C C . THR A 1 94 ? -14.164 -10.757 1.157 1.00 86.25 94 THR A C 1
ATOM 686 O O . THR A 1 94 ? -13.074 -11.237 0.868 1.00 86.25 94 THR A O 1
ATOM 689 N N . ALA A 1 95 ? -14.936 -11.243 2.128 1.00 86.12 95 ALA A N 1
ATOM 690 C CA . ALA A 1 95 ? -14.668 -12.521 2.772 1.00 86.12 95 ALA A CA 1
ATOM 691 C C . ALA A 1 95 ? -15.357 -13.633 1.974 1.00 86.12 95 ALA A C 1
ATOM 693 O O . ALA A 1 95 ? -16.559 -13.555 1.714 1.00 86.12 95 ALA A O 1
ATOM 694 N N . ALA A 1 96 ? -14.597 -14.656 1.603 1.00 85.75 96 ALA A N 1
ATOM 695 C CA . ALA A 1 96 ? -15.091 -15.864 0.959 1.00 85.75 96 ALA A CA 1
ATOM 696 C C . ALA A 1 96 ? -14.652 -17.084 1.785 1.00 85.75 96 ALA A C 1
ATOM 698 O O . ALA A 1 96 ? -13.621 -17.018 2.461 1.00 85.75 96 ALA A O 1
ATOM 699 N N . PRO A 1 97 ? -15.420 -18.187 1.783 1.00 84.81 97 PRO A N 1
ATOM 700 C CA . PRO A 1 97 ? -14.934 -19.438 2.342 1.00 84.81 97 PRO A CA 1
ATOM 701 C C . PRO A 1 97 ? -13.683 -19.875 1.578 1.00 84.81 97 PRO A C 1
ATOM 703 O O . PRO A 1 97 ? -13.657 -19.833 0.349 1.00 84.81 97 PRO A O 1
ATOM 706 N N . VAL A 1 98 ? -12.663 -20.325 2.305 1.00 81.25 98 VAL A N 1
ATOM 707 C CA . VAL A 1 98 ? -11.567 -21.073 1.691 1.00 81.25 98 VAL A CA 1
ATOM 708 C C . VAL A 1 98 ? -12.179 -22.406 1.284 1.00 81.25 98 VAL A C 1
ATOM 710 O O . VAL A 1 98 ? -12.570 -23.185 2.158 1.00 81.25 98 VAL A O 1
ATOM 713 N N . SER A 1 99 ? -12.368 -22.635 -0.017 1.00 74.75 99 SER A N 1
ATOM 714 C CA . SER A 1 99 ? -12.816 -23.943 -0.494 1.00 74.75 99 SER A CA 1
ATOM 715 C C . SER A 1 99 ? -11.867 -25.000 0.078 1.00 74.75 99 SER A C 1
ATOM 717 O O . SER A 1 99 ? -10.650 -24.827 -0.042 1.00 74.75 99 SER A O 1
ATOM 719 N N . PRO A 1 100 ? -12.369 -26.070 0.722 1.00 56.75 100 PRO A N 1
ATOM 720 C CA . PRO A 1 100 ? -11.525 -27.215 1.017 1.00 56.75 100 PRO A CA 1
ATOM 721 C C . PRO A 1 100 ? -10.929 -27.666 -0.316 1.00 56.75 100 PRO A C 1
ATOM 723 O O . PRO A 1 100 ? -11.677 -27.822 -1.280 1.00 56.75 100 PRO A O 1
ATOM 726 N N . ALA A 1 101 ? -9.604 -27.804 -0.390 1.00 53.50 101 ALA A N 1
ATOM 727 C CA . ALA A 1 101 ? -8.982 -28.480 -1.518 1.00 53.50 101 ALA A CA 1
ATOM 728 C C . ALA A 1 101 ? -9.660 -29.853 -1.659 1.00 53.50 101 ALA A C 1
ATOM 730 O O . ALA A 1 101 ? -9.671 -30.623 -0.694 1.00 53.50 101 ALA A O 1
ATOM 731 N N . GLU A 1 102 ? -10.297 -30.091 -2.803 1.00 47.00 102 GLU A N 1
ATOM 732 C CA . GLU A 1 102 ? -10.839 -31.400 -3.177 1.00 47.00 102 GLU A CA 1
ATOM 733 C C . GLU A 1 102 ? -9.709 -32.299 -3.690 1.00 47.00 102 GLU A C 1
ATOM 735 O O . GLU A 1 102 ? -8.832 -31.784 -4.426 1.00 47.00 102 GLU A O 1
#

Foldseek 3Di:
DDDDDPVPDPDDALLVQLPDPVSLVVCLVVLVVVVDQLSNLQSLVSNCVSVDLCQLCVQLVHDSVLSCQQSDSPHPHDPSSVVSSCVSSVHDDDDDDPPPDD

pLDDT: mean 87.19, std 10.84, range [46.97, 95.06]